Protein AF-A0A6J5XMK7-F1 (afdb_monomer_lite)

Secondary structure (DSSP, 8-state):
---HHHHHHHHHHHHHHHHHHHHHHT--GGGGGGG-SS-----HHHHHHHHHHHHHHHHHHHHHHHHHHS--TTS--

Organism: Prunus armeniaca (NCBI:txid36596)

pLDDT: mean 77.39, std 13.87, range [44.69, 93.94]

Structure (mmCIF, N/CA/C/O backbone):
data_AF-A0A6J5XMK7-F1
#
_entry.id   AF-A0A6J5XMK7-F1
#
loop_
_atom_site.group_PDB
_atom_site.id
_atom_site.type_symbol
_atom_site.label_atom_id
_atom_site.label_alt_id
_atom_site.label_comp_id
_atom_site.label_asym_id
_atom_site.label_entity_id
_atom_site.label_seq_id
_atom_site.pdbx_PDB_ins_code
_atom_site.Cartn_x
_atom_site.Cartn_y
_atom_site.Cartn_z
_atom_site.occupancy
_atom_site.B_iso_or_equiv
_atom_site.auth_seq_id
_atom_site.auth_comp_id
_atom_site.auth_asym_id
_atom_site.auth_atom_id
_atom_site.pdbx_PDB_model_num
ATOM 1 N N . MET A 1 1 ? 44.271 18.552 -45.288 1.00 68.19 1 MET A N 1
ATOM 2 C CA . MET A 1 1 ? 43.989 17.098 -45.263 1.00 68.19 1 MET A CA 1
ATOM 3 C C . MET A 1 1 ? 43.300 16.776 -43.947 1.00 68.19 1 MET A C 1
ATOM 5 O O . MET A 1 1 ? 43.882 17.050 -42.905 1.00 68.19 1 MET A O 1
ATOM 9 N N . ALA A 1 2 ? 42.050 16.304 -43.967 1.00 74.56 2 ALA A N 1
ATOM 10 C CA . ALA A 1 2 ? 41.348 15.925 -42.740 1.00 74.56 2 ALA A CA 1
ATOM 11 C C . ALA A 1 2 ? 42.060 14.732 -42.084 1.00 74.56 2 ALA A C 1
ATOM 13 O O . ALA A 1 2 ? 42.473 13.804 -42.777 1.00 74.56 2 ALA A O 1
ATOM 14 N N . ASN A 1 3 ? 42.232 14.774 -40.762 1.00 88.06 3 ASN A N 1
ATOM 15 C CA . ASN A 1 3 ? 42.899 13.708 -40.022 1.00 88.06 3 ASN A CA 1
ATOM 16 C C . ASN A 1 3 ? 42.022 12.438 -40.055 1.00 88.06 3 ASN A C 1
ATOM 18 O O . ASN A 1 3 ? 40.929 12.452 -39.479 1.00 88.06 3 ASN A O 1
ATOM 22 N N . PRO A 1 4 ? 42.480 11.333 -40.669 1.00 87.81 4 PRO A N 1
ATOM 23 C CA . PRO A 1 4 ? 41.674 10.122 -40.820 1.00 87.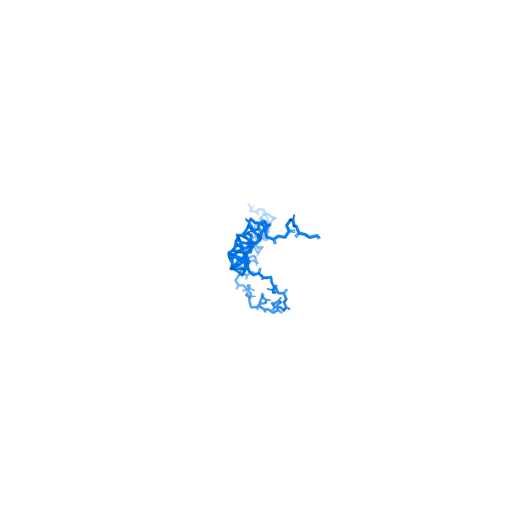81 4 PRO A CA 1
ATOM 24 C C . PRO A 1 4 ? 41.263 9.520 -39.470 1.00 87.81 4 PRO A C 1
ATOM 26 O O . PRO A 1 4 ? 40.174 8.968 -39.347 1.00 87.81 4 PRO A O 1
ATOM 29 N N . LYS A 1 5 ? 42.069 9.704 -38.415 1.00 88.62 5 LYS A N 1
ATOM 30 C CA . LYS A 1 5 ? 41.736 9.215 -37.068 1.00 88.62 5 LYS A CA 1
ATOM 31 C C . LYS A 1 5 ? 40.552 9.966 -36.450 1.00 88.62 5 LYS A C 1
ATOM 33 O O . LYS A 1 5 ? 39.750 9.363 -35.745 1.00 88.62 5 LYS A O 1
ATOM 38 N N . ALA A 1 6 ? 40.418 11.262 -36.739 1.00 87.88 6 ALA A N 1
ATOM 39 C CA . ALA A 1 6 ? 39.306 12.079 -36.249 1.00 87.88 6 ALA A CA 1
ATOM 40 C C . ALA A 1 6 ? 37.984 11.744 -36.960 1.00 87.88 6 ALA A C 1
ATOM 42 O O . ALA A 1 6 ? 36.912 11.840 -36.371 1.00 87.88 6 ALA A O 1
ATOM 43 N N . PHE A 1 7 ? 38.048 11.319 -38.222 1.00 88.50 7 PHE A N 1
ATOM 44 C CA . PHE A 1 7 ? 36.874 10.858 -38.959 1.00 88.50 7 PHE A CA 1
ATOM 45 C C . PHE A 1 7 ? 36.325 9.545 -38.382 1.00 88.50 7 PHE A C 1
ATOM 47 O O . PHE A 1 7 ? 35.128 9.436 -38.120 1.00 88.50 7 PHE A O 1
ATOM 54 N N . LEU A 1 8 ? 37.211 8.586 -38.100 1.00 87.69 8 LEU A N 1
ATOM 55 C CA . LEU A 1 8 ? 36.835 7.283 -37.548 1.00 87.69 8 LEU A CA 1
ATOM 56 C C . LEU A 1 8 ? 36.226 7.386 -36.143 1.00 87.69 8 LEU A C 1
ATOM 58 O O . LEU A 1 8 ? 35.209 6.752 -35.874 1.00 87.69 8 LEU A O 1
ATOM 62 N N . SER A 1 9 ? 36.779 8.229 -35.265 1.00 85.38 9 SER A N 1
ATOM 63 C CA . SER A 1 9 ? 36.220 8.418 -33.918 1.00 85.38 9 SER A CA 1
ATOM 64 C C . SER A 1 9 ? 34.833 9.070 -33.940 1.00 85.38 9 SER A C 1
ATOM 66 O O . SER A 1 9 ? 33.964 8.715 -33.142 1.00 85.38 9 SER A O 1
ATOM 68 N N . ASN A 1 10 ? 34.589 9.987 -34.879 1.00 91.00 10 ASN A N 1
ATOM 69 C CA . ASN A 1 10 ? 33.275 10.597 -35.063 1.00 91.00 10 ASN A CA 1
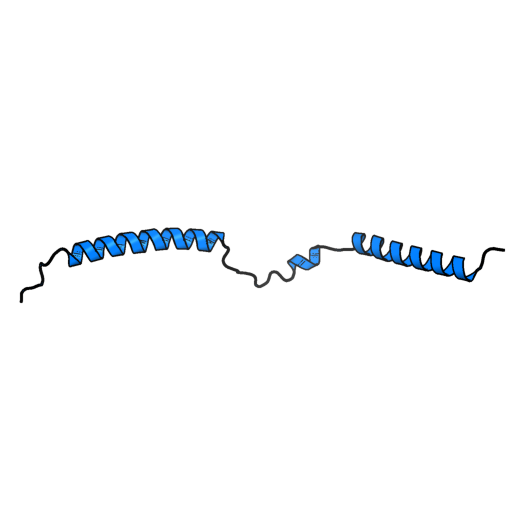ATOM 70 C C . ASN A 1 10 ? 32.252 9.606 -35.632 1.00 91.00 10 ASN A C 1
ATOM 72 O O . ASN A 1 10 ? 31.099 9.622 -35.207 1.00 91.00 10 ASN A O 1
ATOM 76 N N . LEU A 1 11 ? 32.658 8.715 -36.539 1.00 92.38 11 LEU A N 1
ATOM 77 C CA . LEU A 1 11 ? 31.790 7.637 -37.016 1.00 92.38 11 LEU A CA 1
ATOM 78 C C . LEU A 1 11 ? 31.435 6.663 -35.898 1.00 92.38 11 LEU A C 1
ATOM 80 O O . LEU A 1 11 ? 30.262 6.348 -35.733 1.00 92.38 11 LEU A O 1
ATOM 84 N N . GLN A 1 12 ? 32.412 6.251 -35.091 1.00 90.25 12 GLN A N 1
ATOM 85 C CA . GLN A 1 12 ? 32.171 5.319 -33.992 1.00 90.25 12 GLN A CA 1
ATOM 86 C C . GLN A 1 12 ? 31.169 5.888 -32.978 1.00 90.25 12 GLN A C 1
ATOM 88 O O . GLN A 1 12 ? 30.249 5.187 -32.570 1.00 90.25 12 GLN A O 1
ATOM 93 N N . LYS A 1 13 ? 31.278 7.179 -32.632 1.00 90.12 13 LYS A N 1
ATOM 94 C CA . LYS A 1 13 ? 30.276 7.843 -31.784 1.00 90.12 13 LYS A CA 1
ATOM 95 C C . LYS A 1 13 ? 28.886 7.770 -32.407 1.00 90.12 13 LYS A C 1
ATOM 97 O O . LYS A 1 13 ? 27.937 7.424 -31.720 1.00 90.12 13 LYS A O 1
ATOM 102 N N . ARG A 1 14 ? 28.761 8.070 -33.703 1.00 90.00 14 ARG A N 1
ATOM 103 C CA . ARG A 1 14 ? 27.467 8.035 -34.403 1.00 90.00 14 ARG A CA 1
ATOM 104 C C . ARG A 1 14 ? 26.881 6.626 -34.476 1.00 90.00 14 ARG A C 1
ATOM 106 O O . ARG A 1 14 ? 25.678 6.496 -34.317 1.00 90.00 14 ARG A O 1
ATOM 113 N N . VAL A 1 15 ? 27.709 5.598 -34.658 1.00 90.94 15 VAL A N 1
ATOM 114 C CA . VAL A 1 15 ? 27.277 4.191 -34.613 1.00 90.94 15 VAL A CA 1
ATOM 115 C C . VAL A 1 15 ? 26.720 3.842 -33.231 1.00 90.94 15 VAL A C 1
ATOM 117 O O . VAL A 1 15 ? 25.601 3.354 -33.151 1.00 90.94 15 VAL A O 1
ATOM 120 N N . VAL A 1 16 ? 27.425 4.192 -32.150 1.00 90.62 16 VAL A N 1
ATOM 121 C CA . VAL A 1 16 ? 26.955 3.942 -30.771 1.00 90.62 16 VAL A CA 1
ATOM 122 C C . VAL A 1 16 ? 25.637 4.667 -30.473 1.00 90.62 16 VAL A C 1
ATOM 124 O O . VAL A 1 16 ? 24.739 4.093 -29.864 1.00 90.62 16 VAL A O 1
ATOM 127 N N . TRP A 1 17 ? 25.485 5.919 -30.918 1.00 85.06 17 TRP A N 1
ATOM 128 C CA . TRP A 1 17 ? 24.226 6.654 -30.748 1.00 85.06 17 TRP A CA 1
ATOM 129 C C . TRP A 1 17 ? 23.057 5.990 -31.482 1.00 85.06 17 TRP A C 1
ATOM 131 O O . TRP A 1 17 ? 21.963 5.916 -30.930 1.00 85.06 17 TRP A O 1
ATOM 141 N N . LEU A 1 18 ? 23.295 5.463 -32.685 1.00 85.25 18 LEU A N 1
ATOM 142 C CA . LEU A 1 18 ? 22.280 4.731 -33.442 1.00 85.25 18 LEU A CA 1
ATOM 143 C C . LEU A 1 18 ? 21.925 3.396 -32.775 1.00 85.25 18 LEU A C 1
ATOM 145 O O . LEU A 1 18 ? 20.754 3.030 -32.748 1.00 85.25 18 LEU A O 1
ATOM 149 N N . GLU A 1 19 ? 22.899 2.687 -32.198 1.00 82.62 19 GLU A N 1
ATOM 150 C CA . GLU A 1 19 ? 22.646 1.452 -31.444 1.00 82.62 19 GLU A CA 1
ATOM 151 C C . GLU A 1 19 ? 21.752 1.702 -30.223 1.00 82.62 19 GLU A C 1
ATOM 153 O O . GLU A 1 19 ? 20.808 0.946 -29.989 1.00 82.62 19 GLU A O 1
ATOM 158 N N . LEU A 1 20 ? 21.994 2.787 -29.480 1.00 81.00 20 LEU A N 1
ATOM 159 C CA . LEU A 1 20 ? 21.159 3.177 -28.338 1.00 81.00 20 LEU A CA 1
ATOM 160 C C . LEU A 1 20 ? 19.735 3.563 -28.766 1.00 81.00 20 LEU A C 1
ATOM 162 O O . LEU A 1 20 ? 18.766 3.186 -28.104 1.00 81.00 20 LEU A O 1
ATOM 166 N N . GLU A 1 21 ? 19.594 4.283 -29.878 1.00 82.81 21 GLU A N 1
ATOM 167 C CA . GLU A 1 21 ? 18.290 4.697 -30.405 1.00 82.81 21 GLU A CA 1
ATOM 168 C C . GLU A 1 21 ? 17.469 3.497 -30.909 1.00 82.81 21 GLU A C 1
ATOM 170 O O . GLU A 1 21 ? 16.286 3.370 -30.583 1.00 82.81 21 GLU A O 1
ATOM 175 N N . VAL A 1 22 ? 18.106 2.552 -31.608 1.00 78.88 22 VAL A N 1
ATOM 176 C CA . VAL A 1 22 ? 17.468 1.299 -32.050 1.00 78.88 22 VAL A CA 1
ATOM 177 C C . VAL A 1 22 ? 17.117 0.394 -30.864 1.00 78.88 22 VAL A C 1
ATOM 179 O O . VAL A 1 22 ? 16.057 -0.231 -30.876 1.00 78.88 22 VAL A O 1
ATOM 182 N N . ALA A 1 23 ? 17.950 0.339 -29.818 1.00 77.62 23 ALA A N 1
ATOM 183 C CA . ALA A 1 23 ? 17.672 -0.445 -28.610 1.00 77.62 23 ALA A CA 1
ATOM 184 C C . ALA A 1 23 ? 16.448 0.073 -27.835 1.00 77.62 23 ALA A C 1
ATOM 186 O O . ALA A 1 23 ? 15.689 -0.728 -27.291 1.00 77.62 23 ALA A O 1
ATOM 187 N N . SER A 1 24 ? 16.221 1.391 -27.833 1.00 72.44 24 SER A N 1
ATOM 188 C CA . SER A 1 24 ? 15.002 2.000 -27.283 1.00 72.44 24 SER A CA 1
ATOM 189 C C . SER A 1 24 ? 13.756 1.581 -28.075 1.00 72.44 24 SER A C 1
ATOM 191 O O . SER A 1 24 ? 12.714 1.273 -27.499 1.00 72.44 24 SER A O 1
ATOM 193 N N . TYR A 1 25 ? 13.878 1.498 -29.403 1.00 69.31 25 TYR A N 1
ATOM 194 C CA . TYR A 1 25 ? 12.775 1.106 -30.285 1.00 69.31 25 TYR A CA 1
ATOM 195 C C . TYR A 1 25 ? 12.472 -0.401 -30.262 1.00 69.31 25 TYR A C 1
ATOM 197 O O . TYR A 1 25 ? 11.331 -0.805 -30.465 1.00 69.31 25 TYR A O 1
ATOM 205 N N . ASN A 1 26 ? 13.483 -1.235 -30.005 1.00 65.31 26 ASN A N 1
ATOM 206 C CA . ASN A 1 26 ? 13.373 -2.696 -29.910 1.00 65.31 26 ASN A CA 1
ATOM 207 C C . ASN A 1 26 ? 13.223 -3.184 -28.455 1.00 65.31 26 ASN A C 1
ATOM 209 O O . ASN A 1 26 ? 13.589 -4.308 -28.104 1.00 65.31 26 ASN A O 1
ATOM 213 N N . TYR A 1 27 ? 12.705 -2.327 -27.578 1.00 63.22 27 TYR A N 1
ATOM 214 C CA . TYR A 1 27 ? 12.255 -2.745 -26.262 1.00 63.22 27 TYR A CA 1
ATOM 215 C C . TYR A 1 27 ? 10.865 -3.376 -26.390 1.00 63.22 27 TYR A C 1
ATOM 217 O O . TYR A 1 27 ? 9.880 -2.692 -26.654 1.00 63.22 27 TYR A O 1
ATOM 225 N N . ASN A 1 28 ? 10.780 -4.693 -26.189 1.00 61.44 28 ASN A N 1
ATOM 226 C CA . ASN A 1 28 ? 9.510 -5.409 -26.095 1.00 61.44 28 ASN A CA 1
ATOM 227 C C . ASN A 1 28 ? 9.028 -5.365 -24.633 1.00 61.44 28 ASN A C 1
ATOM 229 O O . ASN A 1 28 ? 9.539 -6.134 -23.814 1.00 61.44 28 ASN A O 1
ATOM 233 N N . PRO A 1 29 ? 8.031 -4.533 -24.269 1.00 60.19 29 PRO A N 1
ATOM 234 C CA . PRO A 1 29 ? 7.548 -4.437 -22.888 1.00 60.19 29 PRO A CA 1
ATOM 235 C C . PRO A 1 29 ? 6.839 -5.713 -22.412 1.00 60.19 29 PRO A C 1
ATOM 237 O O . PRO A 1 29 ? 6.505 -5.837 -21.242 1.00 60.19 29 PRO A O 1
ATOM 240 N N . ILE A 1 30 ? 6.592 -6.676 -23.303 1.00 57.19 30 ILE A N 1
ATOM 241 C CA . ILE A 1 30 ? 5.768 -7.860 -23.029 1.00 57.19 30 ILE A CA 1
ATOM 242 C C . ILE A 1 30 ? 6.433 -8.802 -22.003 1.00 57.19 30 ILE A C 1
ATOM 244 O O . ILE A 1 30 ? 5.738 -9.549 -21.316 1.00 57.19 30 ILE A O 1
ATOM 248 N N . SER A 1 31 ? 7.751 -8.706 -21.802 1.00 56.81 31 SER A N 1
ATOM 249 C CA . SER A 1 31 ? 8.493 -9.509 -20.818 1.00 56.81 31 SER A CA 1
ATOM 250 C C . SER A 1 31 ? 8.202 -9.143 -19.356 1.00 56.81 31 SER A C 1
ATOM 252 O O . SER A 1 31 ? 8.479 -9.950 -18.471 1.00 56.81 31 SER A O 1
ATOM 254 N N . SER A 1 32 ? 7.646 -7.959 -19.070 1.00 59.12 32 SER A N 1
ATOM 255 C CA . SER A 1 32 ? 7.346 -7.550 -17.687 1.00 59.12 32 SER A CA 1
ATOM 256 C C . SER A 1 32 ? 6.124 -8.265 -17.097 1.00 59.12 32 SER A C 1
ATOM 258 O O . SER A 1 32 ? 6.013 -8.370 -15.879 1.00 59.12 32 SER A O 1
ATOM 260 N N . ASN A 1 33 ? 5.248 -8.827 -17.939 1.00 57.34 33 ASN A N 1
ATOM 261 C CA . ASN A 1 33 ? 4.043 -9.544 -17.501 1.00 57.34 33 ASN A CA 1
ATOM 262 C C . ASN A 1 33 ? 4.288 -11.029 -17.176 1.00 57.34 33 ASN A C 1
ATOM 264 O O . ASN A 1 33 ? 3.429 -11.683 -16.594 1.00 57.34 33 ASN A O 1
ATOM 268 N N . LEU A 1 34 ? 5.456 -11.580 -17.528 1.00 59.28 34 LEU A N 1
ATOM 269 C CA . LEU A 1 34 ? 5.766 -13.011 -17.371 1.00 59.28 34 LEU A CA 1
ATOM 270 C C . LEU A 1 34 ? 6.404 -13.366 -16.012 1.00 59.28 34 LEU A C 1
ATOM 272 O O . LEU A 1 34 ? 6.596 -14.540 -15.710 1.00 59.28 34 LEU A O 1
ATOM 276 N N . LEU A 1 35 ? 6.682 -12.361 -15.172 1.00 56.31 35 LEU A N 1
ATOM 277 C CA . LEU A 1 35 ? 7.147 -12.508 -13.784 1.00 56.31 35 LEU A CA 1
ATOM 278 C C . LEU A 1 35 ? 6.120 -12.006 -12.752 1.00 56.31 35 LEU A C 1
ATOM 280 O O . LEU A 1 35 ? 6.456 -11.817 -11.586 1.00 56.31 35 LEU A O 1
ATOM 284 N N . GLN A 1 36 ? 4.851 -11.838 -13.135 1.00 58.69 36 GLN A N 1
ATOM 285 C CA . GLN A 1 36 ? 3.764 -11.528 -12.197 1.00 58.69 36 GLN A CA 1
ATOM 286 C C . GLN A 1 36 ? 3.194 -12.805 -11.549 1.00 58.69 36 GLN A C 1
ATOM 288 O O . GLN 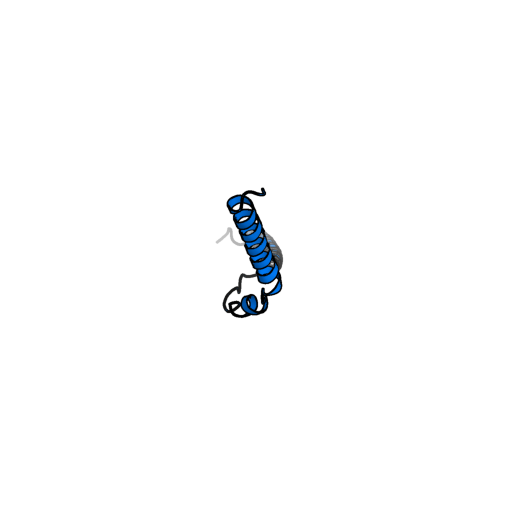A 1 36 ? 1.988 -12.999 -11.465 1.00 58.69 36 GLN A O 1
ATOM 293 N N . LEU A 1 37 ? 4.064 -13.715 -11.103 1.00 60.91 37 LEU A N 1
ATOM 294 C CA . LEU A 1 37 ? 3.668 -14.935 -10.383 1.00 60.91 37 LEU A CA 1
ATOM 295 C C . LEU A 1 37 ? 3.728 -14.794 -8.857 1.00 60.91 37 LEU A C 1
ATOM 297 O O . LEU A 1 37 ? 3.633 -15.786 -8.143 1.00 60.91 37 LEU A O 1
ATOM 301 N N . GLY A 1 38 ? 3.869 -13.585 -8.320 1.00 66.06 38 GLY A N 1
ATOM 302 C CA . GLY A 1 38 ? 3.989 -13.464 -6.872 1.00 66.06 38 GLY A CA 1
ATOM 303 C C . GLY A 1 38 ? 4.186 -12.059 -6.363 1.00 66.06 38 GLY A C 1
ATOM 304 O O . GLY A 1 38 ? 5.106 -11.829 -5.592 1.00 66.06 38 GLY A O 1
ATOM 305 N N . ASN A 1 39 ? 3.311 -11.138 -6.750 1.00 61.53 39 ASN A N 1
ATOM 306 C CA . ASN A 1 39 ? 3.153 -9.926 -5.960 1.00 61.53 39 ASN A CA 1
ATOM 307 C C . ASN A 1 39 ? 1.698 -9.778 -5.524 1.00 61.53 39 ASN A C 1
ATOM 309 O O . ASN A 1 39 ? 1.037 -8.793 -5.825 1.00 61.53 39 ASN A O 1
ATOM 313 N N . SER A 1 40 ? 1.219 -10.769 -4.767 1.00 62.12 40 SER A N 1
ATOM 314 C CA . SER A 1 40 ? 0.120 -10.575 -3.816 1.00 62.12 40 SER A CA 1
ATOM 315 C C . SER A 1 40 ? 0.635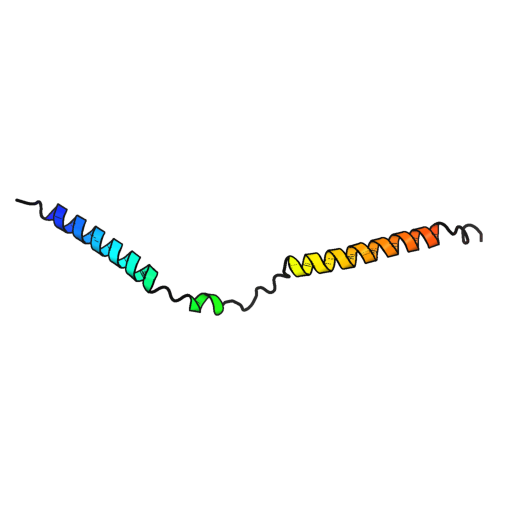 -9.740 -2.638 1.00 62.12 40 SER A C 1
ATOM 317 O O . SER A 1 40 ? 0.627 -10.181 -1.491 1.00 62.12 40 SER A O 1
ATOM 319 N N . MET A 1 41 ? 1.186 -8.561 -2.927 1.00 66.50 41 MET A N 1
ATOM 320 C CA . MET A 1 41 ? 1.336 -7.539 -1.907 1.00 66.50 41 MET A CA 1
ATOM 321 C C . MET A 1 41 ? -0.076 -7.021 -1.678 1.00 66.50 41 MET A C 1
ATOM 323 O O . MET A 1 41 ? -0.690 -6.490 -2.598 1.00 66.50 41 MET A O 1
ATOM 327 N N . MET A 1 42 ? -0.603 -7.300 -0.487 1.00 70.75 42 MET A N 1
ATOM 328 C CA . MET A 1 42 ? -1.847 -6.725 0.010 1.00 70.75 42 MET A CA 1
ATOM 329 C C . MET A 1 42 ? -1.781 -5.220 -0.243 1.00 70.75 42 MET A C 1
ATOM 331 O O . MET A 1 42 ? -0.848 -4.571 0.232 1.00 70.75 42 MET A O 1
ATOM 335 N N . ASP A 1 43 ? -2.683 -4.719 -1.083 1.00 83.31 43 ASP A N 1
ATOM 336 C CA . ASP A 1 43 ? -2.611 -3.347 -1.570 1.00 83.31 43 ASP A CA 1
ATOM 337 C C . ASP A 1 43 ? -2.809 -2.386 -0.390 1.00 83.31 43 ASP A C 1
ATOM 339 O O . ASP A 1 43 ? -3.526 -2.698 0.570 1.00 83.31 43 ASP A O 1
ATOM 343 N N . ASP A 1 44 ? -2.216 -1.196 -0.457 1.00 80.81 44 ASP A N 1
ATOM 344 C CA . ASP A 1 44 ? -2.430 -0.148 0.549 1.00 80.81 44 ASP A CA 1
ATOM 345 C C . ASP A 1 44 ? -3.935 0.169 0.683 1.00 80.81 44 ASP A C 1
ATOM 347 O O . ASP A 1 44 ? -4.424 0.561 1.748 1.00 80.81 44 ASP A O 1
ATOM 351 N N . GLN A 1 45 ? -4.695 -0.088 -0.386 1.00 81.56 45 GLN A N 1
ATOM 352 C CA . GLN A 1 45 ? -6.151 -0.044 -0.424 1.00 81.56 45 GLN A CA 1
ATOM 353 C C . GLN A 1 45 ? -6.823 -1.101 0.473 1.00 81.56 45 GLN A C 1
ATOM 355 O O . GLN A 1 45 ? -7.748 -0.769 1.224 1.00 81.56 45 GLN A O 1
ATOM 360 N N . ASP A 1 46 ? -6.351 -2.348 0.443 1.00 85.75 46 ASP A N 1
ATOM 361 C CA . ASP A 1 46 ? -6.877 -3.436 1.275 1.00 85.75 46 ASP A CA 1
ATOM 362 C C . ASP A 1 46 ? -6.535 -3.206 2.751 1.00 85.75 46 ASP A C 1
ATOM 364 O O . ASP A 1 46 ? -7.364 -3.436 3.640 1.00 85.75 46 ASP A O 1
ATOM 368 N N . LEU A 1 47 ? -5.335 -2.685 3.025 1.00 88.81 47 LEU A N 1
ATOM 369 C CA . LEU A 1 47 ? -4.917 -2.326 4.377 1.00 88.81 47 LEU A CA 1
ATOM 370 C C . LEU A 1 47 ? -5.742 -1.155 4.931 1.00 88.81 47 LEU A C 1
ATOM 372 O O . LEU A 1 47 ? -6.156 -1.187 6.093 1.00 88.81 47 LEU A O 1
ATOM 376 N N . GLY A 1 48 ? -6.051 -0.159 4.095 1.00 88.62 48 GLY A N 1
ATOM 377 C CA . GLY A 1 48 ? -6.942 0.947 4.441 1.00 88.62 48 GLY A CA 1
ATOM 378 C C . GLY A 1 48 ? -8.371 0.487 4.747 1.00 88.62 48 GLY A C 1
ATOM 379 O O . GLY A 1 48 ? -8.976 0.940 5.724 1.00 88.62 48 GLY A O 1
ATOM 380 N N . PHE A 1 49 ? -8.914 -0.451 3.969 1.00 89.50 49 PHE A N 1
ATOM 381 C CA . PHE A 1 49 ? -10.223 -1.050 4.250 1.00 89.50 49 PHE A CA 1
ATOM 382 C C . PHE A 1 49 ? -10.221 -1.827 5.576 1.00 89.50 49 PHE A C 1
ATOM 384 O O . PHE A 1 49 ? -11.098 -1.625 6.423 1.00 89.50 49 PHE A O 1
ATOM 391 N N . PHE A 1 50 ? -9.199 -2.657 5.795 1.00 91.62 50 PHE A N 1
ATOM 392 C CA . PHE A 1 50 ? -9.067 -3.453 7.013 1.00 91.62 50 PHE A CA 1
ATOM 393 C C . PHE A 1 50 ? -8.914 -2.582 8.269 1.00 91.62 50 PHE A C 1
ATOM 395 O O . PHE A 1 50 ? -9.557 -2.850 9.284 1.00 91.62 50 PHE A O 1
ATOM 402 N N . ALA A 1 51 ? -8.130 -1.503 8.198 1.00 93.25 51 ALA A N 1
ATOM 403 C CA . ALA A 1 51 ? -7.932 -0.578 9.313 1.00 93.25 51 ALA A CA 1
ATOM 404 C C . ALA A 1 51 ? -9.229 0.135 9.732 1.00 93.25 51 ALA A C 1
ATOM 406 O O . ALA A 1 51 ? -9.480 0.291 10.927 1.00 93.25 51 ALA A O 1
ATOM 407 N N . ASN A 1 52 ? -10.083 0.521 8.779 1.00 90.06 52 ASN A N 1
ATOM 408 C CA . ASN A 1 52 ? -11.376 1.140 9.087 1.00 90.06 52 ASN A CA 1
ATOM 409 C C . ASN A 1 52 ? -12.337 0.157 9.774 1.00 90.06 52 ASN A C 1
ATOM 411 O O . ASN A 1 52 ? -12.968 0.505 10.775 1.00 90.06 52 ASN A O 1
ATOM 415 N N . PHE A 1 53 ? -12.412 -1.083 9.278 1.00 92.75 53 PHE A N 1
ATOM 416 C CA . PHE A 1 53 ? -13.220 -2.132 9.903 1.00 92.75 53 PHE A CA 1
ATOM 417 C C . PHE A 1 53 ? -12.723 -2.458 11.317 1.00 92.75 53 PHE A C 1
ATOM 419 O O . PHE A 1 53 ? -13.508 -2.461 12.269 1.00 92.75 53 PHE A O 1
ATOM 426 N N . LEU A 1 54 ? -11.413 -2.671 11.470 1.00 93.62 54 LEU A N 1
ATOM 427 C CA . LEU A 1 54 ? -10.799 -2.983 12.756 1.00 93.62 54 LEU A CA 1
ATOM 428 C C . LEU A 1 54 ? -10.937 -1.816 13.746 1.00 93.62 54 LEU A C 1
ATOM 430 O O . LEU A 1 54 ? -11.226 -2.043 14.917 1.00 93.62 54 LEU A O 1
ATOM 434 N N . GLY A 1 55 ? -10.798 -0.571 13.285 1.00 93.94 55 GLY A N 1
ATOM 435 C CA . GLY A 1 55 ? -10.948 0.623 14.117 1.00 93.94 55 GLY A CA 1
ATOM 436 C C . GLY A 1 55 ? -12.339 0.733 14.742 1.00 93.94 55 GLY A C 1
ATOM 437 O O . GLY A 1 55 ? -12.457 0.890 15.957 1.00 93.94 55 GLY A O 1
ATOM 438 N N . ILE A 1 56 ? -13.395 0.578 13.938 1.00 93.88 56 ILE A N 1
ATOM 439 C CA . ILE A 1 56 ? -14.781 0.604 14.436 1.00 93.88 56 ILE A CA 1
ATOM 440 C C . ILE A 1 56 ? -15.046 -0.594 15.358 1.00 93.88 56 ILE A C 1
ATOM 442 O O . ILE A 1 56 ? -15.662 -0.436 16.413 1.00 93.88 56 ILE A O 1
ATOM 446 N N . PHE A 1 57 ? -14.547 -1.781 15.000 1.00 92.88 57 PHE A N 1
ATOM 447 C CA . PHE A 1 57 ? -14.716 -2.997 15.795 1.00 92.88 57 PHE A CA 1
ATOM 448 C C . PHE A 1 57 ? -14.119 -2.863 17.202 1.00 92.88 57 PHE A C 1
ATOM 450 O O . PHE A 1 57 ? -14.793 -3.139 18.196 1.00 92.88 57 PHE A O 1
ATOM 457 N N . ILE A 1 58 ? -12.880 -2.377 17.298 1.00 92.50 58 ILE A N 1
ATOM 458 C CA . ILE A 1 58 ? -12.214 -2.153 18.584 1.00 92.50 58 ILE A CA 1
ATOM 459 C C . ILE A 1 58 ? -12.899 -1.027 19.364 1.00 92.50 58 ILE A C 1
ATOM 461 O O . ILE A 1 58 ? -13.069 -1.148 20.574 1.00 92.50 58 ILE A O 1
ATOM 465 N N . PHE A 1 59 ? -13.356 0.035 18.698 1.00 92.12 59 PHE A N 1
ATOM 466 C CA . PHE A 1 59 ? -14.057 1.135 19.360 1.00 92.12 59 PHE A CA 1
ATOM 467 C C . PHE A 1 59 ? -15.356 0.676 20.041 1.00 92.12 59 PHE A C 1
ATOM 469 O O . PHE A 1 59 ? -15.582 0.972 21.216 1.00 92.12 59 PHE A O 1
ATOM 476 N N . VAL A 1 60 ? -16.179 -0.114 19.345 1.00 92.25 60 VAL A N 1
ATOM 477 C CA . VAL A 1 60 ? -17.406 -0.686 19.920 1.00 92.25 60 VAL A CA 1
ATOM 478 C C . VAL A 1 60 ? -17.080 -1.674 21.041 1.00 92.25 60 VAL A C 1
ATOM 480 O O . VAL A 1 60 ? -17.734 -1.640 22.082 1.00 92.25 60 VAL A O 1
ATOM 483 N N . LEU A 1 61 ? -16.052 -2.514 20.871 1.00 89.81 61 LEU A N 1
ATOM 484 C CA . LEU A 1 61 ? -15.623 -3.465 21.898 1.00 89.81 61 LEU A CA 1
ATOM 485 C C . LEU A 1 61 ? -15.159 -2.758 23.179 1.00 89.81 61 LEU A C 1
ATOM 487 O O . LEU A 1 61 ? -15.497 -3.200 24.274 1.00 89.81 61 LEU A O 1
ATOM 491 N N . VAL A 1 62 ? -14.435 -1.644 23.055 1.00 91.56 62 VAL A N 1
ATOM 492 C CA . VAL A 1 62 ? -13.998 -0.822 24.193 1.00 91.56 62 VAL A CA 1
ATOM 493 C C . VAL A 1 62 ? -15.194 -0.214 24.917 1.00 91.56 62 VAL A C 1
ATOM 495 O O . VAL A 1 62 ? -15.253 -0.290 26.142 1.00 91.56 62 VAL A O 1
ATOM 498 N N . ILE A 1 63 ? -16.166 0.344 24.190 1.00 88.06 63 ILE A N 1
ATOM 499 C CA . ILE A 1 63 ? -17.381 0.906 24.801 1.00 88.06 63 ILE A CA 1
ATOM 500 C C . ILE A 1 63 ? -18.190 -0.194 25.494 1.00 88.06 63 ILE A C 1
ATOM 502 O O . ILE A 1 63 ? -18.642 0.005 26.617 1.00 88.06 63 ILE A O 1
ATOM 506 N N . ALA A 1 64 ? -18.334 -1.364 24.870 1.00 87.62 64 ALA A N 1
ATOM 507 C CA . ALA A 1 64 ? -19.031 -2.503 25.458 1.00 87.62 64 ALA A CA 1
ATOM 508 C C . ALA A 1 64 ? -18.312 -3.034 26.706 1.00 87.62 64 ALA A C 1
ATOM 510 O O . ALA A 1 64 ? -18.960 -3.284 27.717 1.00 87.62 64 ALA A O 1
ATOM 511 N N . TYR A 1 65 ? -16.982 -3.152 26.678 1.00 84.88 65 TYR A N 1
ATOM 512 C CA . TYR A 1 65 ? -16.190 -3.523 27.850 1.00 84.88 65 TYR A CA 1
ATOM 513 C C . TYR A 1 65 ? -16.345 -2.493 28.966 1.00 84.88 65 TYR A C 1
ATOM 515 O O . TYR A 1 65 ? -16.581 -2.862 30.110 1.00 84.88 65 TYR A O 1
ATOM 523 N N . HIS A 1 66 ? -16.267 -1.203 28.642 1.00 83.81 66 HIS A N 1
ATOM 524 C CA . HIS A 1 66 ? -16.442 -0.142 29.623 1.00 83.81 66 HIS A CA 1
ATOM 525 C C . HIS A 1 66 ? -17.874 -0.099 30.164 1.00 83.81 66 HIS A C 1
ATOM 527 O O . HIS A 1 66 ? -18.052 0.232 31.326 1.00 83.81 66 HIS A O 1
ATOM 533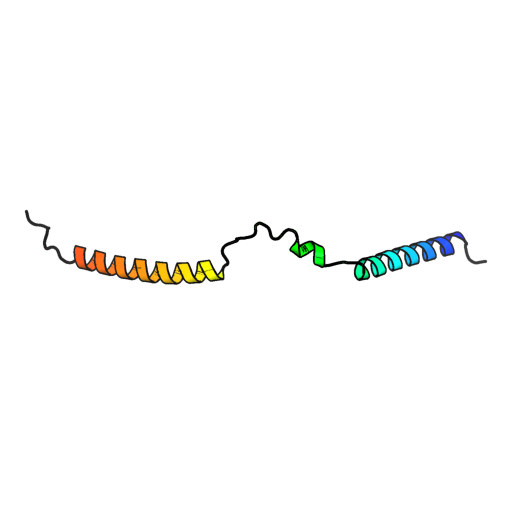 N N . TYR A 1 67 ? -18.882 -0.456 29.366 1.00 76.44 67 TYR A N 1
ATOM 534 C CA . TYR A 1 67 ? -20.269 -0.598 29.807 1.00 76.44 67 TYR A CA 1
ATOM 535 C C . TYR A 1 67 ? -20.446 -1.803 30.740 1.00 76.44 67 TYR A C 1
ATOM 537 O O . TYR A 1 67 ? -21.050 -1.666 31.794 1.00 76.44 67 TYR A O 1
ATOM 545 N N . VAL A 1 68 ? -19.851 -2.952 30.406 1.00 74.94 68 VAL A N 1
ATOM 546 C CA . VAL A 1 68 ? -19.856 -4.156 31.254 1.00 74.94 68 VAL A CA 1
ATOM 547 C C . VAL A 1 68 ? -19.093 -3.928 32.561 1.00 74.94 68 VAL A C 1
ATOM 549 O O . VAL A 1 68 ? -19.554 -4.352 33.611 1.00 74.94 68 VAL A O 1
ATOM 552 N N . MET A 1 69 ? -17.946 -3.249 32.514 1.00 68.44 69 MET A N 1
ATOM 553 C CA . MET A 1 69 ? -17.127 -2.960 33.697 1.00 68.44 69 MET A CA 1
ATOM 554 C C . MET A 1 69 ? -17.660 -1.787 34.525 1.00 68.44 69 MET A C 1
ATOM 556 O O . MET A 1 69 ? -17.443 -1.749 35.731 1.00 68.44 69 MET A O 1
ATOM 560 N N . ALA A 1 70 ? -18.354 -0.827 33.904 1.00 62.75 70 ALA A N 1
ATOM 561 C CA . ALA A 1 70 ? -19.053 0.248 34.612 1.00 62.75 70 ALA A CA 1
ATOM 562 C C . ALA A 1 70 ? -20.410 -0.193 35.174 1.00 62.75 70 ALA A C 1
ATOM 564 O O . ALA A 1 70 ? -21.050 0.604 35.857 1.00 62.75 70 ALA A O 1
ATOM 565 N N . ASP A 1 71 ? -20.833 -1.434 34.922 1.00 55.25 71 ASP A N 1
ATOM 566 C CA . ASP A 1 71 ? -21.827 -2.124 35.733 1.00 55.25 71 ASP A CA 1
ATOM 567 C C . ASP A 1 71 ? -21.077 -2.850 36.876 1.00 55.25 71 ASP A C 1
ATOM 569 O O . ASP A 1 71 ? -20.647 -3.994 36.708 1.00 55.25 71 ASP A O 1
ATOM 573 N N . PRO A 1 72 ? -20.900 -2.240 38.070 1.00 60.09 72 PRO A N 1
ATOM 574 C CA . PRO A 1 72 ? -20.251 -2.859 39.236 1.00 60.09 72 PRO A CA 1
ATOM 575 C C . PRO A 1 72 ? -21.075 -4.006 39.850 1.00 60.09 72 PRO A C 1
ATOM 577 O O . PRO A 1 72 ? -20.965 -4.318 41.036 1.00 60.09 72 PRO A O 1
ATOM 580 N N . LYS A 1 73 ? -21.920 -4.683 39.067 1.00 57.22 73 LYS A N 1
ATOM 581 C CA . LYS A 1 73 ? -22.861 -5.695 39.553 1.00 57.22 73 LYS A CA 1
ATOM 582 C C . LYS A 1 73 ? -22.200 -7.024 39.953 1.00 57.22 73 LYS A C 1
ATOM 584 O O . LYS A 1 73 ? -22.912 -7.988 40.214 1.00 57.22 73 LYS A O 1
ATOM 589 N N . TYR A 1 74 ? -20.868 -7.067 40.036 1.00 55.94 74 TYR A N 1
ATOM 590 C CA . TYR A 1 74 ? -20.090 -8.201 40.542 1.00 55.94 74 TYR A CA 1
ATOM 591 C C . TYR A 1 74 ? -18.919 -7.800 41.467 1.00 55.94 74 TYR A C 1
ATOM 593 O O . TYR A 1 74 ? -17.975 -8.566 41.622 1.00 55.94 74 TYR A O 1
ATOM 601 N N . GLU A 1 75 ? -18.996 -6.658 42.163 1.00 52.94 75 GLU A N 1
ATOM 602 C CA . GLU A 1 75 ? -18.138 -6.375 43.338 1.00 52.94 75 GLU A CA 1
ATOM 603 C C . GLU A 1 75 ? -18.713 -6.941 44.659 1.00 52.94 75 GLU A C 1
ATOM 605 O O . GLU A 1 75 ? -18.461 -6.420 45.743 1.00 52.94 75 GLU A O 1
ATOM 610 N N . GLY A 1 76 ? -19.503 -8.019 44.609 1.00 57.22 76 GLY A N 1
ATOM 611 C CA . GLY A 1 76 ? -20.112 -8.579 45.816 1.00 57.22 76 GLY A CA 1
ATOM 612 C C . GLY A 1 76 ? -20.648 -9.995 45.663 1.00 57.22 76 GLY A C 1
ATOM 613 O O . GLY A 1 76 ? -21.859 -10.180 45.564 1.00 57.22 76 GLY A O 1
ATOM 614 N N . ASN A 1 77 ? -19.750 -10.981 45.703 1.00 44.69 77 ASN A N 1
ATOM 615 C CA . ASN A 1 77 ? -19.973 -12.200 46.486 1.00 44.69 77 ASN A CA 1
ATOM 616 C C . ASN A 1 77 ? -18.646 -12.817 46.933 1.00 44.69 77 ASN A C 1
ATOM 618 O O . ASN A 1 77 ? -17.991 -13.465 46.087 1.00 44.69 77 ASN A O 1
#

Sequence (77 aa):
MANPKAFLSNLQKRVVWLELEVASYNYNPISSNLLQLGNSMMDDQDLGFFANFLGIFIFVLVIAYHYVMADPKYEGN

InterPro domains:
  IPR018943 Oligosaccaryltransferase [PF10215] (41-73)
  IPR036330 Oligosaccharyltransferase subunit ost4p superfamily [SSF103464] (41-71)
  IPR044165 Dolichyl-diphosphooligosaccharide--protein glycosyltransfe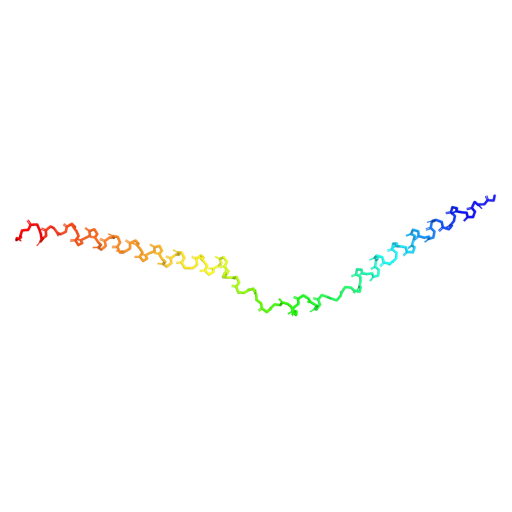rase subunit 4, plant [PTHR28677] (32-77)

Foldseek 3Di:
DPDVVVVVVVVVVVVVVVVVVVVVVPDDPPVVVVPPPDDPPPDVVNVVVVCVVVVVVVVVVVVVVCVVVVPVVPPDD

Radius of gyration: 34.5 Å; chains: 1; bounding box: 67×32×92 Å